Protein AF-A0A0F9D2I3-F1 (afdb_monomer_lite)

pLDDT: mean 78.27, std 18.44, range [39.69, 97.25]

Organism: NCBI:txid412755

InterPro domains:
  IPR010985 Ribbon-helix-helix [SSF47598] (8-40)
  IPR013321 Arc-type ribbon-helix-helix [G3DSA:1.10.1220.10] (1-38)

Foldseek 3Di:
DDDDDDPDDPPVNVVVLCVVCVVVVHDSVVSVVVVVVVVVVDDPPPPPDPPPDPDDDDDD

Structure (mmCIF, N/CA/C/O backbone):
data_AF-A0A0F9D2I3-F1
#
_entry.id   AF-A0A0F9D2I3-F1
#
loop_
_atom_site.group_PDB
_atom_site.id
_atom_site.type_symbol
_atom_site.label_atom_id
_atom_site.label_alt_id
_atom_site.label_comp_id
_atom_site.label_asym_id
_atom_site.label_entity_id
_atom_site.label_seq_id
_atom_site.pdbx_PDB_ins_code
_atom_site.Cartn_x
_atom_site.Cartn_y
_atom_site.Cartn_z
_atom_site.occupancy
_atom_site.B_iso_or_equiv
_atom_site.auth_seq_id
_atom_site.auth_comp_id
_atom_site.auth_asym_id
_atom_site.auth_atom_id
_atom_site.pdbx_PDB_model_num
ATOM 1 N N . MET A 1 1 ? -14.111 -5.735 7.343 1.00 60.88 1 MET A N 1
ATOM 2 C CA . MET A 1 1 ? -13.525 -4.753 6.402 1.00 60.88 1 MET A CA 1
ATOM 3 C C . MET A 1 1 ? -13.705 -5.307 5.002 1.00 60.88 1 MET A C 1
ATOM 5 O O . MET A 1 1 ? -13.549 -6.509 4.849 1.00 60.88 1 MET A O 1
ATOM 9 N N . LYS A 1 2 ? -14.114 -4.490 4.028 1.00 79.12 2 LYS A N 1
ATOM 10 C CA . LYS A 1 2 ? -14.216 -4.935 2.628 1.00 79.12 2 LYS A CA 1
ATOM 11 C C . LYS A 1 2 ? -12.821 -4.919 1.995 1.00 79.12 2 LYS A C 1
ATOM 13 O O . LYS A 1 2 ? -12.044 -4.019 2.312 1.00 79.12 2 LYS A O 1
ATOM 18 N N . ASP A 1 3 ? -12.524 -5.878 1.123 1.00 84.31 3 ASP A N 1
ATOM 19 C CA . ASP A 1 3 ? -11.293 -5.867 0.330 1.00 84.31 3 ASP A CA 1
ATOM 20 C C . ASP A 1 3 ? -11.350 -4.759 -0.730 1.00 84.31 3 ASP A C 1
ATOM 22 O O . ASP A 1 3 ? -12.375 -4.559 -1.384 1.00 84.31 3 ASP A O 1
ATOM 26 N N . VAL A 1 4 ? -10.250 -4.017 -0.882 1.00 83.94 4 VAL A N 1
ATOM 27 C CA . VAL A 1 4 ? -10.134 -2.879 -1.806 1.00 83.94 4 VAL A CA 1
ATOM 28 C C . VAL A 1 4 ? -8.870 -3.036 -2.641 1.00 83.94 4 VAL A C 1
ATOM 30 O O . VAL A 1 4 ? -7.789 -3.273 -2.106 1.00 83.94 4 VAL A O 1
ATOM 33 N N . ILE A 1 5 ? -9.007 -2.866 -3.957 1.00 88.69 5 ILE A N 1
ATOM 34 C CA . ILE A 1 5 ? -7.894 -2.863 -4.909 1.00 88.69 5 ILE A CA 1
ATOM 35 C C . ILE A 1 5 ? -7.685 -1.429 -5.388 1.00 88.69 5 ILE A C 1
ATOM 37 O O . ILE A 1 5 ? -8.574 -0.844 -6.007 1.00 88.69 5 ILE A O 1
ATOM 41 N N . VAL A 1 6 ? -6.501 -0.873 -5.132 1.00 87.62 6 VAL A N 1
ATOM 42 C CA . VAL A 1 6 ? -6.110 0.448 -5.638 1.00 87.62 6 VAL A CA 1
ATOM 43 C C . VAL A 1 6 ? -5.483 0.269 -7.018 1.00 87.62 6 VAL A C 1
ATOM 45 O O . VAL A 1 6 ? -4.459 -0.396 -7.156 1.00 87.62 6 VAL A O 1
ATOM 48 N N . LYS A 1 7 ? -6.118 0.832 -8.048 1.00 93.12 7 LYS A N 1
ATOM 49 C CA . LYS A 1 7 ? -5.627 0.807 -9.435 1.00 93.12 7 LYS A CA 1
ATOM 50 C C . LYS A 1 7 ? -4.960 2.140 -9.785 1.00 93.12 7 LYS A C 1
ATOM 52 O O . LYS A 1 7 ? -5.237 3.145 -9.139 1.00 93.12 7 LYS A O 1
ATOM 57 N N . ASN A 1 8 ? -4.135 2.145 -10.833 1.00 94.81 8 ASN A N 1
ATOM 58 C CA . ASN A 1 8 ? -3.506 3.347 -11.403 1.00 94.81 8 ASN A CA 1
ATOM 59 C C . ASN A 1 8 ? -2.605 4.125 -10.423 1.00 94.81 8 ASN A C 1
ATOM 61 O O . ASN A 1 8 ? -2.583 5.353 -10.435 1.00 94.81 8 ASN A O 1
ATOM 65 N N . VAL A 1 9 ? -1.864 3.418 -9.565 1.00 92.50 9 VAL A N 1
ATOM 66 C CA . VAL A 1 9 ? -0.836 4.044 -8.722 1.00 92.50 9 VAL A CA 1
ATOM 67 C C . VAL A 1 9 ? 0.387 4.338 -9.597 1.00 92.50 9 VAL A C 1
ATOM 69 O O . VAL A 1 9 ? 0.871 3.406 -10.235 1.00 92.50 9 VAL A O 1
ATOM 72 N N . PRO A 1 10 ? 0.908 5.578 -9.630 1.00 97.25 10 PRO A N 1
ATOM 73 C CA . PRO A 1 10 ? 2.145 5.881 -10.344 1.00 97.25 10 PRO A CA 1
ATOM 74 C C . PRO A 1 10 ? 3.301 5.004 -9.853 1.00 97.25 10 PRO A C 1
ATOM 76 O O . PRO A 1 10 ? 3.473 4.838 -8.643 1.00 97.25 10 PRO A O 1
ATOM 79 N N . ASP A 1 11 ? 4.121 4.491 -10.771 1.00 94.75 11 ASP A N 1
ATOM 80 C CA . ASP A 1 11 ? 5.185 3.529 -10.445 1.00 94.75 11 ASP A CA 1
ATOM 81 C C . ASP A 1 11 ? 6.173 4.069 -9.406 1.00 94.75 11 ASP A C 1
ATOM 83 O O . ASP A 1 11 ? 6.558 3.361 -8.476 1.00 94.75 11 ASP A O 1
ATOM 87 N N . GLU A 1 12 ? 6.532 5.350 -9.508 1.00 97.06 12 GLU A N 1
ATOM 88 C CA . GLU A 1 12 ? 7.426 6.004 -8.552 1.00 97.06 12 GLU A CA 1
ATOM 89 C C . GLU A 1 12 ? 6.828 6.028 -7.137 1.00 97.06 12 GLU A C 1
ATOM 91 O O . GLU A 1 12 ? 7.517 5.749 -6.152 1.00 97.06 12 GLU A O 1
ATOM 96 N N . LEU A 1 13 ? 5.528 6.319 -7.026 1.00 95.00 13 LEU A N 1
ATOM 97 C CA . LEU A 1 13 ? 4.825 6.326 -5.747 1.00 95.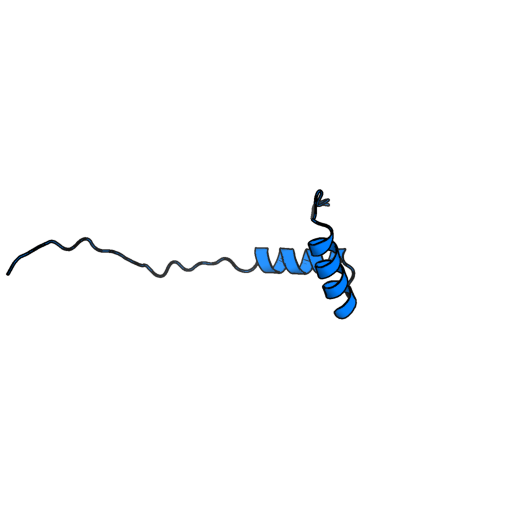00 13 LEU A CA 1
ATOM 98 C C . LEU A 1 13 ? 4.710 4.907 -5.185 1.00 95.00 13 LEU A C 1
ATOM 100 O O . LEU A 1 13 ? 4.950 4.698 -3.995 1.00 95.00 13 LEU A O 1
ATOM 104 N N . HIS A 1 14 ? 4.397 3.929 -6.038 1.00 94.69 14 HIS A N 1
ATOM 105 C CA . HIS A 1 14 ? 4.344 2.524 -5.646 1.00 94.69 14 HIS A CA 1
ATOM 106 C C . HIS A 1 14 ? 5.703 2.040 -5.127 1.00 94.69 14 HIS A C 1
ATOM 108 O O . HIS A 1 14 ? 5.766 1.386 -4.084 1.00 94.69 14 HIS A O 1
ATOM 114 N N . LEU A 1 15 ? 6.795 2.402 -5.807 1.00 96.50 15 LEU A N 1
ATOM 115 C CA . LEU A 1 15 ? 8.153 2.045 -5.411 1.00 96.50 15 LEU A CA 1
ATOM 116 C C . LEU A 1 15 ? 8.528 2.666 -4.064 1.00 96.50 15 LEU A C 1
ATOM 118 O O . LEU A 1 15 ? 8.963 1.948 -3.166 1.00 96.50 15 LEU A O 1
ATOM 122 N N . LYS A 1 16 ? 8.311 3.975 -3.892 1.00 96.50 16 LYS A N 1
ATOM 123 C CA . LYS A 1 16 ? 8.573 4.674 -2.623 1.00 96.50 16 LYS A CA 1
ATOM 124 C C . LYS A 1 16 ? 7.789 4.050 -1.469 1.00 96.50 16 LYS A C 1
ATOM 126 O O . LYS A 1 16 ? 8.361 3.782 -0.413 1.00 96.50 16 LYS A O 1
ATOM 131 N N . PHE A 1 17 ? 6.506 3.765 -1.687 1.00 95.06 17 PHE A N 1
ATOM 132 C CA . PHE A 1 17 ? 5.652 3.139 -0.682 1.00 95.06 17 PHE A CA 1
ATOM 133 C C . PHE A 1 17 ? 6.120 1.722 -0.337 1.00 95.06 17 PHE A C 1
ATOM 135 O O . PHE A 1 17 ? 6.252 1.377 0.835 1.00 95.06 17 PHE A O 1
ATOM 142 N N . LYS A 1 18 ? 6.447 0.909 -1.346 1.00 95.44 18 LYS A N 1
ATOM 143 C CA . LYS A 1 18 ? 6.989 -0.439 -1.147 1.00 95.44 18 LYS A CA 1
ATOM 144 C C . LYS A 1 18 ? 8.285 -0.408 -0.339 1.00 95.44 18 LYS A C 1
ATOM 146 O O . LYS A 1 18 ? 8.403 -1.169 0.619 1.00 95.44 18 LYS A O 1
ATOM 151 N N . THR A 1 19 ? 9.223 0.473 -0.687 1.00 96.56 19 THR A N 1
ATOM 152 C CA . THR A 1 19 ? 10.488 0.639 0.042 1.00 96.56 19 THR A CA 1
ATOM 153 C C . THR A 1 19 ? 10.239 1.010 1.498 1.00 96.56 19 THR A C 1
ATOM 155 O O . THR A 1 19 ? 10.798 0.371 2.385 1.00 96.56 19 THR A O 1
ATOM 158 N N . PHE A 1 20 ? 9.344 1.967 1.760 1.00 95.06 20 PHE A N 1
ATOM 159 C CA . PHE A 1 20 ? 8.963 2.341 3.122 1.00 95.06 20 PHE A CA 1
ATOM 160 C C . PHE A 1 20 ? 8.445 1.141 3.927 1.00 95.06 20 PHE A C 1
ATOM 162 O O . PHE A 1 20 ? 8.898 0.910 5.046 1.00 95.06 20 PHE A O 1
ATOM 169 N N . CYS A 1 21 ? 7.543 0.336 3.362 1.00 96.44 21 CYS A N 1
ATOM 170 C CA . CYS A 1 21 ? 6.999 -0.820 4.074 1.00 96.44 21 CYS A CA 1
ATOM 171 C C . CYS A 1 21 ? 8.066 -1.901 4.335 1.00 96.44 21 CYS A C 1
ATOM 173 O O . CYS A 1 21 ? 8.098 -2.467 5.425 1.00 96.44 21 CYS A O 1
ATOM 175 N N . VAL A 1 22 ? 8.977 -2.137 3.380 1.00 95.31 22 VAL A N 1
ATOM 176 C CA . VAL A 1 22 ? 10.102 -3.080 3.540 1.00 95.31 22 VAL A CA 1
ATOM 177 C C . VAL A 1 22 ? 11.067 -2.623 4.633 1.00 95.31 22 VAL A C 1
ATOM 179 O O . VAL A 1 22 ? 11.453 -3.437 5.464 1.00 95.31 22 VAL A O 1
ATOM 182 N N . MET A 1 23 ? 11.414 -1.333 4.681 1.00 96.44 23 MET A N 1
ATOM 183 C CA . MET A 1 23 ? 12.298 -0.778 5.718 1.00 96.44 23 MET A CA 1
ATOM 184 C C . MET A 1 23 ? 11.735 -0.920 7.135 1.00 96.44 23 MET A C 1
ATOM 186 O O . MET A 1 23 ? 12.497 -0.929 8.094 1.00 96.44 23 MET A O 1
ATOM 190 N N . ASN A 1 24 ? 10.413 -1.017 7.264 1.00 93.31 24 ASN A N 1
ATOM 191 C CA . ASN A 1 24 ? 9.737 -1.217 8.541 1.00 93.31 24 ASN A CA 1
ATOM 192 C C . ASN A 1 24 ? 9.410 -2.696 8.816 1.00 93.31 24 ASN A C 1
ATOM 194 O O . ASN A 1 24 ? 8.721 -2.974 9.789 1.00 93.31 24 ASN A O 1
ATOM 198 N N . GLU A 1 25 ? 9.848 -3.628 7.960 1.00 95.50 25 GLU A N 1
ATOM 199 C CA . GLU A 1 25 ? 9.565 -5.071 8.063 1.00 95.50 25 GLU A CA 1
ATOM 200 C C . GLU A 1 25 ? 8.060 -5.410 8.088 1.00 95.50 25 GLU A C 1
ATOM 202 O O . GLU A 1 25 ? 7.615 -6.405 8.661 1.00 95.50 25 GLU A O 1
ATOM 207 N N . ILE A 1 26 ? 7.244 -4.586 7.424 1.00 95.12 26 ILE A N 1
ATOM 208 C CA . ILE A 1 26 ? 5.787 -4.742 7.365 1.00 95.12 26 ILE A CA 1
ATOM 209 C C . ILE A 1 26 ? 5.369 -5.108 5.938 1.00 95.12 26 ILE A C 1
ATOM 211 O O . ILE A 1 26 ? 5.823 -4.528 4.951 1.00 95.12 26 ILE A O 1
ATOM 215 N N . SER A 1 27 ? 4.421 -6.041 5.804 1.00 94.75 27 SER A N 1
ATOM 216 C CA . SER A 1 27 ? 3.819 -6.336 4.497 1.00 94.75 27 SER A CA 1
ATOM 217 C C . SER A 1 27 ? 3.138 -5.095 3.900 1.00 94.75 27 SER A C 1
ATOM 219 O O . SER A 1 27 ? 2.462 -4.344 4.603 1.00 94.75 27 SER A O 1
ATOM 221 N N . ILE A 1 28 ? 3.244 -4.907 2.583 1.00 91.69 28 ILE A N 1
ATOM 222 C CA . ILE A 1 28 ? 2.675 -3.742 1.875 1.00 91.69 28 ILE A CA 1
ATOM 223 C C . ILE A 1 28 ? 1.185 -3.548 2.216 1.00 91.69 28 ILE A C 1
ATOM 225 O O . ILE A 1 28 ? 0.743 -2.435 2.495 1.00 91.69 28 ILE A O 1
ATOM 229 N N . SER A 1 29 ? 0.411 -4.634 2.285 1.00 92.00 29 SER A N 1
ATOM 230 C CA . SER A 1 29 ? -1.015 -4.580 2.629 1.00 92.00 29 SER A CA 1
ATOM 231 C C . SER A 1 29 ? -1.273 -4.169 4.084 1.00 92.00 29 SER A C 1
ATOM 233 O O . SER A 1 29 ? -2.250 -3.473 4.355 1.00 92.00 29 SER A O 1
ATOM 235 N N . ALA A 1 30 ? -0.428 -4.577 5.037 1.00 92.56 30 ALA A N 1
ATOM 236 C CA . ALA A 1 30 ? -0.551 -4.154 6.436 1.00 92.56 30 ALA A CA 1
ATOM 237 C C . ALA A 1 30 ? -0.136 -2.688 6.623 1.00 92.56 30 ALA A C 1
ATOM 239 O O . ALA A 1 30 ? -0.827 -1.934 7.300 1.00 92.56 30 ALA A O 1
ATOM 240 N N . CYS A 1 31 ? 0.931 -2.277 5.946 1.00 93.12 31 CYS A N 1
ATOM 241 C CA . CYS A 1 31 ? 1.407 -0.901 5.871 1.00 93.12 31 CYS A CA 1
ATOM 242 C C . CYS A 1 31 ? 0.305 0.039 5.339 1.00 93.12 31 CYS A C 1
ATOM 244 O O . CYS A 1 31 ? -0.007 1.053 5.963 1.00 93.12 31 CYS A O 1
ATOM 246 N N . LEU A 1 32 ? -0.385 -0.362 4.261 1.00 91.19 32 LEU A N 1
ATOM 247 C CA . LEU A 1 32 ? -1.520 0.380 3.702 1.00 91.19 32 LEU A CA 1
ATOM 248 C C . LEU A 1 32 ? -2.704 0.461 4.675 1.00 91.19 32 LEU A C 1
ATOM 250 O O . LEU A 1 32 ? -3.288 1.528 4.843 1.00 91.19 32 LEU A O 1
ATOM 254 N N . ARG A 1 33 ? -3.048 -0.641 5.354 1.00 89.94 33 ARG A N 1
ATOM 255 C CA . ARG A 1 33 ? -4.115 -0.638 6.368 1.00 89.94 33 ARG A CA 1
ATOM 256 C C . ARG A 1 33 ? -3.790 0.270 7.550 1.00 89.94 33 ARG A C 1
ATOM 258 O O . ARG A 1 33 ? -4.681 0.977 8.010 1.00 89.94 33 ARG A O 1
ATOM 265 N N . ASN A 1 34 ? -2.543 0.275 8.017 1.00 89.50 34 ASN A N 1
ATOM 266 C CA . ASN A 1 34 ? -2.101 1.149 9.104 1.00 89.50 34 ASN A CA 1
ATOM 267 C C . ASN A 1 34 ? -2.205 2.622 8.701 1.00 89.50 34 ASN A C 1
ATOM 269 O O . ASN A 1 34 ? -2.756 3.421 9.453 1.00 89.50 34 ASN A O 1
ATOM 273 N N . TYR A 1 35 ? -1.764 2.962 7.488 1.00 88.00 35 TYR A N 1
ATOM 274 C CA . TYR A 1 35 ? -1.894 4.315 6.954 1.00 88.00 35 TYR A CA 1
ATOM 275 C C . TYR A 1 35 ? -3.362 4.765 6.868 1.00 88.00 35 TYR A C 1
ATOM 277 O O . TYR A 1 35 ? -3.724 5.819 7.386 1.00 88.00 35 TYR A O 1
ATOM 285 N N . MET A 1 36 ? -4.236 3.929 6.298 1.00 86.00 36 MET A N 1
ATOM 286 C CA . MET A 1 36 ? -5.670 4.229 6.188 1.00 86.00 36 MET A CA 1
ATOM 287 C C . MET A 1 36 ? -6.365 4.320 7.552 1.00 86.00 36 MET A C 1
ATOM 289 O O . MET A 1 36 ? -7.276 5.130 7.732 1.00 86.00 36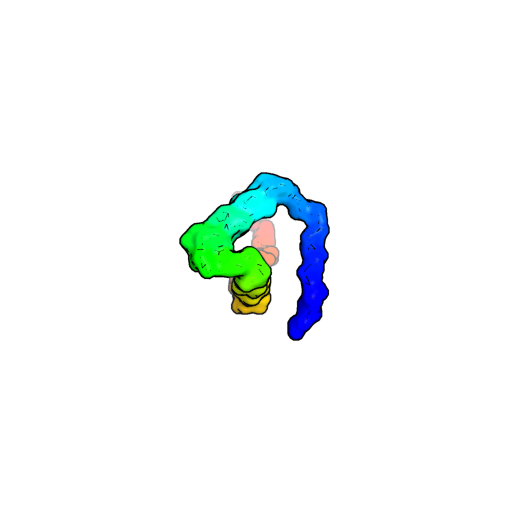 MET A O 1
ATOM 293 N N . LYS A 1 37 ? -5.933 3.513 8.529 1.00 85.50 37 LYS A N 1
ATOM 294 C CA . LYS A 1 37 ? -6.430 3.584 9.905 1.00 85.50 37 LYS A CA 1
ATOM 295 C C . LYS A 1 37 ? -6.068 4.921 10.543 1.00 85.50 37 LYS A C 1
ATOM 297 O O . LYS A 1 37 ? -6.961 5.544 11.097 1.00 85.50 37 LYS A O 1
ATOM 302 N N . ASN A 1 38 ? -4.823 5.377 10.393 1.00 79.81 38 ASN A N 1
ATOM 303 C CA . ASN A 1 38 ? -4.372 6.662 10.933 1.00 79.81 38 ASN A CA 1
ATOM 304 C C . ASN A 1 38 ? -5.144 7.845 10.331 1.00 79.81 38 ASN A C 1
ATOM 306 O O . ASN A 1 38 ? -5.559 8.733 11.068 1.00 79.81 38 ASN A O 1
ATOM 310 N N . ILE A 1 39 ? -5.420 7.814 9.020 1.00 78.00 39 ILE A N 1
ATOM 311 C CA . ILE A 1 39 ? -6.288 8.814 8.372 1.00 78.00 39 ILE A CA 1
ATOM 312 C C . ILE A 1 39 ? -7.698 8.781 8.969 1.00 78.00 39 ILE A C 1
ATOM 314 O O . ILE A 1 39 ? -8.297 9.819 9.227 1.00 78.00 39 ILE A O 1
ATOM 318 N N . SER A 1 40 ? -8.231 7.584 9.210 1.00 65.81 40 SER A N 1
ATOM 319 C CA . SER A 1 40 ? -9.580 7.422 9.760 1.00 65.81 40 SER A CA 1
ATOM 320 C C . SER A 1 40 ? -9.686 7.844 11.232 1.00 65.81 40 SER A C 1
ATOM 322 O O . SER A 1 40 ? -10.796 8.060 11.711 1.00 65.81 40 SER A O 1
ATOM 324 N N . THR A 1 41 ? -8.568 7.934 11.961 1.00 64.88 41 THR A N 1
ATOM 325 C CA . THR A 1 41 ? -8.545 8.232 13.403 1.00 64.88 41 THR A CA 1
ATOM 326 C C . THR A 1 41 ? -8.212 9.681 13.756 1.00 64.88 41 THR A C 1
ATOM 328 O O . THR A 1 41 ? -8.391 10.044 14.913 1.00 64.88 41 THR A O 1
ATOM 331 N N . GLU A 1 42 ? -7.808 10.532 12.808 1.00 60.25 42 GLU A N 1
ATOM 332 C CA . GLU A 1 42 ? -7.566 11.960 13.067 1.00 60.25 42 GLU A CA 1
ATOM 333 C C . GLU A 1 42 ? -8.097 12.857 11.942 1.00 60.25 42 GLU A C 1
ATOM 335 O O . GLU A 1 42 ? -7.401 13.222 11.000 1.00 60.25 42 GLU A O 1
ATOM 340 N N . THR A 1 43 ? -9.355 13.281 12.081 1.00 53.41 43 THR A N 1
ATOM 341 C CA . THR A 1 43 ? -9.829 14.598 11.619 1.00 53.41 43 THR A CA 1
ATOM 342 C C . THR A 1 43 ? -10.984 15.050 12.518 1.00 53.41 43 THR A C 1
ATOM 344 O O . THR A 1 43 ? -12.117 15.213 12.079 1.00 53.41 43 THR A O 1
ATOM 347 N N . THR A 1 44 ? -10.707 15.272 13.804 1.00 50.31 44 THR A N 1
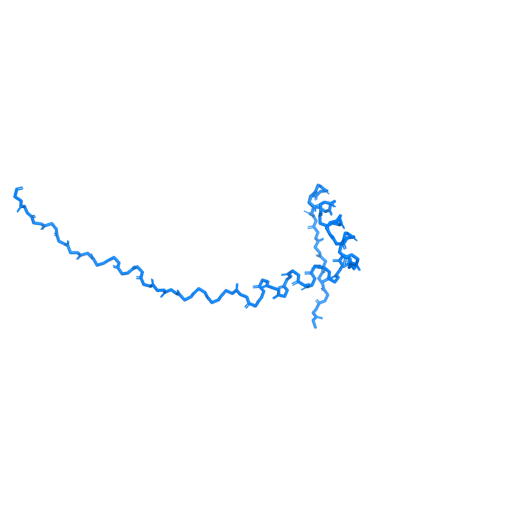ATOM 348 C CA . THR A 1 44 ? -11.462 16.289 14.546 1.00 50.31 44 THR A CA 1
ATOM 349 C C . THR A 1 44 ? -10.717 17.596 14.325 1.00 50.31 44 THR A C 1
ATOM 351 O O . THR A 1 44 ? -9.848 17.970 15.110 1.00 50.31 44 THR A O 1
ATOM 354 N N . VAL A 1 45 ? -11.017 18.282 13.220 1.00 52.44 45 VAL A N 1
ATOM 355 C CA . VAL A 1 45 ? -10.770 19.724 13.160 1.00 52.44 45 VAL A CA 1
ATOM 356 C C . VAL A 1 45 ? -11.756 20.324 14.148 1.00 52.44 45 VAL A C 1
ATOM 358 O O . VAL A 1 45 ? -12.930 20.517 13.841 1.00 52.44 45 VAL A O 1
ATOM 361 N N . THR A 1 46 ? -11.310 20.550 15.377 1.00 51.91 46 THR A N 1
ATOM 362 C CA . THR A 1 46 ? -12.005 21.474 16.260 1.00 51.91 46 THR A CA 1
ATOM 363 C C . THR A 1 46 ? -11.819 22.844 15.624 1.00 51.91 46 THR A C 1
ATOM 365 O O . THR A 1 46 ? -10.763 23.461 15.763 1.00 51.91 46 THR A O 1
ATOM 368 N N . ASP A 1 47 ? -12.822 23.272 14.862 1.00 57.50 47 ASP A N 1
ATOM 369 C CA . ASP A 1 47 ? -12.978 24.630 14.359 1.00 57.50 47 ASP A CA 1
ATOM 370 C C . ASP A 1 47 ? -13.054 25.564 15.578 1.00 57.50 47 ASP A C 1
ATOM 372 O O . ASP A 1 47 ? -14.118 25.860 16.120 1.00 57.50 47 ASP A O 1
ATOM 376 N N . LYS A 1 48 ? -11.893 25.967 16.104 1.00 55.47 48 LYS A N 1
ATOM 377 C CA . LYS A 1 48 ? -11.792 27.156 16.947 1.00 55.47 48 LYS A CA 1
ATOM 378 C C . LYS A 1 48 ? -11.872 28.354 16.009 1.00 55.47 48 LYS A C 1
ATOM 380 O O . LYS A 1 48 ? -10.856 28.951 15.672 1.00 55.47 48 LYS A O 1
ATOM 385 N N . SER A 1 49 ? -13.088 28.622 15.544 1.00 49.84 49 SER A N 1
ATOM 386 C CA . SER A 1 49 ? -13.640 29.959 15.353 1.00 49.84 49 SER A CA 1
ATOM 387 C C . SER A 1 49 ? -12.630 31.023 14.909 1.00 49.84 49 SER A C 1
ATOM 389 O O . SER A 1 49 ? -12.129 31.805 15.716 1.00 49.84 49 SER A O 1
ATOM 391 N N . ILE A 1 50 ? -12.431 31.154 13.595 1.00 55.47 50 ILE A N 1
ATOM 392 C CA . ILE A 1 50 ? -12.185 32.484 13.027 1.00 55.47 50 ILE A CA 1
ATOM 393 C C . ILE A 1 50 ? -13.556 33.106 12.767 1.00 55.47 50 ILE A C 1
ATOM 395 O O . ILE A 1 50 ? -14.098 33.069 11.662 1.00 55.47 50 ILE A O 1
ATOM 399 N N . THR A 1 51 ? -14.132 33.685 13.817 1.00 54.53 51 THR A N 1
ATOM 400 C CA . THR A 1 51 ? -15.243 34.625 13.684 1.00 54.53 51 THR A CA 1
ATOM 401 C C . THR A 1 51 ? -14.682 35.901 13.057 1.00 54.53 51 THR A C 1
ATOM 403 O O . THR A 1 51 ? -14.132 36.754 13.749 1.00 54.53 51 THR A O 1
ATOM 406 N N . THR A 1 52 ? -14.781 36.048 11.736 1.00 55.06 52 THR A N 1
ATOM 407 C CA . THR A 1 52 ? -14.607 37.355 11.087 1.00 55.06 52 THR A CA 1
ATOM 408 C C . THR A 1 52 ? -15.900 38.143 11.262 1.00 55.06 52 THR A C 1
ATOM 410 O O . THR A 1 52 ? -16.795 38.127 10.417 1.00 55.06 52 THR A O 1
ATOM 413 N N . THR A 1 53 ? -16.027 38.821 12.401 1.00 56.84 53 THR A N 1
ATOM 414 C CA . THR A 1 53 ? -17.081 39.815 12.603 1.00 56.84 53 THR A CA 1
ATOM 415 C C . THR A 1 53 ? -16.837 40.973 11.639 1.00 56.84 53 THR A C 1
ATOM 417 O O . THR A 1 53 ? -15.806 41.642 11.690 1.00 56.84 53 THR A O 1
ATOM 420 N N . LYS A 1 54 ? -17.795 41.220 10.740 1.00 62.91 54 LYS A N 1
ATOM 421 C CA . LYS A 1 54 ? -17.881 42.474 9.989 1.00 62.91 54 LYS A CA 1
ATOM 422 C C . LYS A 1 54 ? -18.209 43.606 10.967 1.00 62.91 54 LYS A C 1
ATOM 424 O O . LYS A 1 54 ? -19.381 43.887 11.194 1.00 62.91 54 LYS A O 1
ATOM 429 N N . GLU A 1 55 ? -17.200 44.290 11.493 1.00 62.97 55 GLU A N 1
ATOM 430 C CA . GLU A 1 55 ? -17.372 45.624 12.076 1.00 62.97 55 GLU A CA 1
ATOM 431 C C . GLU A 1 55 ? -16.779 46.692 11.143 1.00 62.97 55 GLU A C 1
ATOM 433 O O . GLU A 1 55 ? -15.583 46.938 11.091 1.00 62.97 55 GLU A O 1
ATOM 438 N N . LYS A 1 56 ? -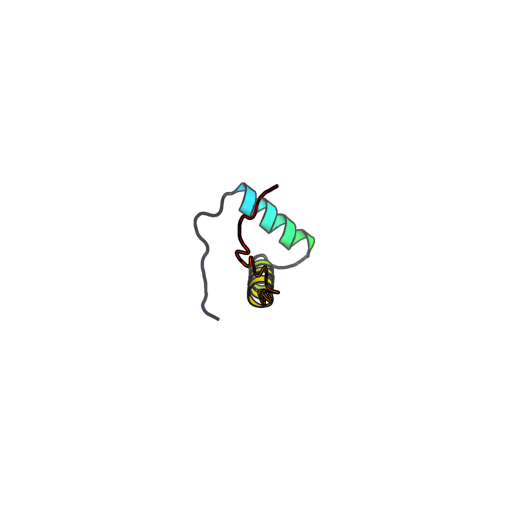17.691 47.251 10.337 1.00 56.88 56 LYS A N 1
ATOM 439 C CA . LYS A 1 56 ? -17.903 48.682 10.058 1.00 56.88 56 LYS A CA 1
ATOM 440 C C . LYS A 1 56 ? -16.682 49.566 9.718 1.00 56.88 56 LYS A C 1
ATOM 442 O O . LYS A 1 56 ? -15.882 49.919 10.573 1.00 56.88 56 LYS A O 1
ATOM 447 N N . GLN A 1 57 ? -16.674 50.087 8.483 1.00 51.97 57 GLN A N 1
ATOM 448 C CA . GLN A 1 57 ? -16.009 51.355 8.152 1.00 51.97 57 GLN A CA 1
ATOM 449 C C . GLN A 1 57 ? -16.493 52.477 9.086 1.00 51.97 57 GLN A C 1
ATOM 451 O O . GLN A 1 57 ? -17.698 52.726 9.124 1.00 51.97 57 GLN A O 1
ATOM 456 N N . VAL A 1 58 ? -15.583 53.210 9.737 1.00 46.22 58 VAL A N 1
ATOM 457 C CA . VAL A 1 58 ? -15.780 54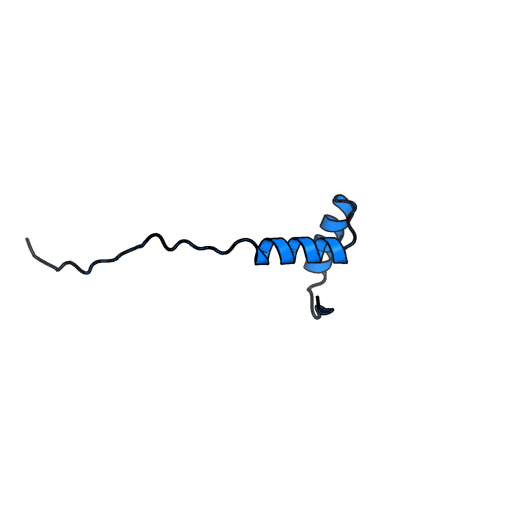.627 10.099 1.00 46.22 58 VAL A CA 1
ATOM 458 C C . VAL A 1 58 ? -14.441 55.371 10.004 1.00 46.22 58 VAL A C 1
ATOM 460 O O . VAL A 1 58 ? -13.404 54.872 10.425 1.00 46.22 58 VAL A O 1
ATOM 463 N N . ALA A 1 59 ? -14.522 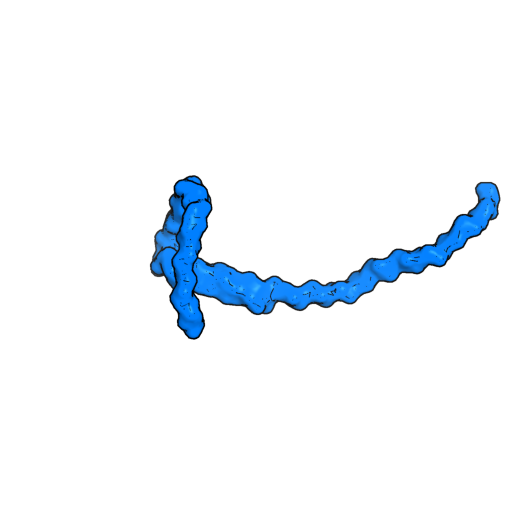56.561 9.413 1.00 39.69 59 ALA A N 1
ATOM 464 C CA . ALA A 1 59 ? -13.486 57.531 9.083 1.00 39.69 59 ALA A CA 1
ATOM 465 C C . ALA A 1 59 ? -12.632 58.070 10.250 1.00 39.69 59 ALA A C 1
ATOM 467 O O . ALA A 1 59 ? -13.140 58.290 11.352 1.00 39.69 59 ALA A O 1
ATOM 468 N N . LYS A 1 60 ? -11.393 58.459 9.920 1.00 48.50 60 LYS A N 1
ATOM 469 C CA . LYS A 1 60 ? -10.908 59.847 10.019 1.00 48.50 60 LYS A CA 1
ATOM 470 C C . LYS A 1 60 ? -9.762 60.086 9.041 1.00 48.50 60 LYS A C 1
ATOM 472 O O . LYS A 1 60 ? -8.965 59.144 8.854 1.00 48.50 60 LYS A O 1
#

Sequence (60 aa):
MKDVIVKNVPDELHLKFKTFCVMNEISISACLRNYMKNISTETTVTDKSITTTKEKQVAK

Radius of gyration: 21.81 Å; chains: 1; bounding box: 30×66×28 Å

Secondary structure (DSSP, 8-state):
----------HHHHHHHHHHHHHTT--HHHHHHHHHHHHHH-------------------